Protein AF-A0A2S9GKP9-F1 (afdb_monomer_lite)

Structure (mmCIF, N/CA/C/O backbone):
data_AF-A0A2S9GKP9-F1
#
_entry.id   AF-A0A2S9GKP9-F1
#
loop_
_atom_site.group_PDB
_atom_site.id
_atom_site.type_symbol
_atom_site.label_atom_id
_atom_site.label_alt_id
_atom_site.label_comp_id
_atom_site.label_asym_id
_atom_site.label_entity_id
_atom_site.label_seq_id
_atom_site.pdbx_PDB_ins_code
_atom_site.Cartn_x
_atom_site.Cartn_y
_atom_site.Cartn_z
_atom_site.occupancy
_atom_site.B_iso_or_equiv
_atom_site.auth_seq_id
_atom_site.auth_comp_id
_atom_site.auth_asym_id
_atom_site.auth_atom_id
_atom_site.pdbx_PDB_model_num
ATOM 1 N N . ASP A 1 1 ? -12.343 14.608 2.225 1.00 89.06 1 ASP A N 1
ATOM 2 C CA . ASP A 1 1 ? 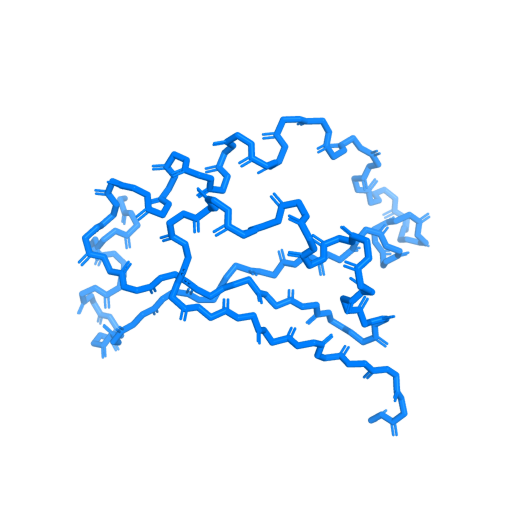-11.874 13.864 3.403 1.00 89.06 1 ASP A CA 1
ATOM 3 C C . ASP A 1 1 ? -12.072 12.378 3.132 1.00 89.06 1 ASP A C 1
ATOM 5 O O . ASP A 1 1 ? -13.128 12.018 2.618 1.00 89.06 1 ASP A O 1
ATOM 9 N N . LEU A 1 2 ? -11.043 11.559 3.358 1.00 93.12 2 LEU A N 1
ATOM 10 C CA . LEU A 1 2 ? -11.030 10.139 2.997 1.00 93.12 2 LEU A CA 1
ATOM 11 C C . LEU A 1 2 ? -11.942 9.321 3.920 1.00 93.12 2 LEU A C 1
ATOM 13 O O . LEU A 1 2 ? -12.687 8.486 3.421 1.00 93.12 2 LEU A O 1
ATOM 17 N N . ALA A 1 3 ? -11.980 9.637 5.219 1.00 95.38 3 ALA A N 1
ATOM 18 C CA . ALA A 1 3 ? -12.895 8.995 6.167 1.00 95.38 3 ALA A CA 1
ATOM 19 C C . ALA A 1 3 ? -14.362 9.219 5.763 1.00 95.38 3 ALA A C 1
ATOM 21 O O . ALA A 1 3 ? -15.110 8.265 5.587 1.00 95.38 3 ALA A O 1
ATOM 22 N N . ALA A 1 4 ? -14.734 10.464 5.445 1.00 96.69 4 ALA A N 1
ATOM 23 C CA . ALA A 1 4 ? -16.077 10.772 4.956 1.00 96.69 4 ALA A CA 1
ATOM 24 C C . ALA A 1 4 ? -16.422 10.058 3.632 1.00 96.69 4 ALA A C 1
ATOM 26 O O . ALA A 1 4 ? -17.590 9.783 3.360 1.00 96.69 4 ALA A O 1
ATOM 27 N N . ALA A 1 5 ? -15.435 9.779 2.771 1.00 96.75 5 ALA A N 1
ATOM 28 C CA . ALA A 1 5 ? -15.663 9.001 1.554 1.00 96.75 5 ALA A CA 1
ATOM 29 C C . ALA A 1 5 ? -15.936 7.522 1.870 1.00 96.75 5 ALA A C 1
ATOM 31 O O . ALA A 1 5 ? -16.834 6.947 1.257 1.00 96.75 5 ALA A O 1
ATOM 32 N N . LEU A 1 6 ? -15.216 6.945 2.839 1.00 97.44 6 LEU A N 1
ATOM 33 C CA . LEU A 1 6 ? -15.432 5.582 3.335 1.00 97.44 6 LEU A CA 1
ATOM 34 C C . LEU A 1 6 ? -16.805 5.441 4.009 1.00 97.44 6 LEU A C 1
ATOM 36 O O . LEU A 1 6 ? -17.561 4.537 3.650 1.00 97.44 6 LEU A O 1
ATOM 40 N N . ASP A 1 7 ? -17.178 6.390 4.874 1.00 97.88 7 ASP A N 1
ATOM 41 C CA . ASP A 1 7 ? -18.489 6.423 5.541 1.00 97.88 7 ASP A CA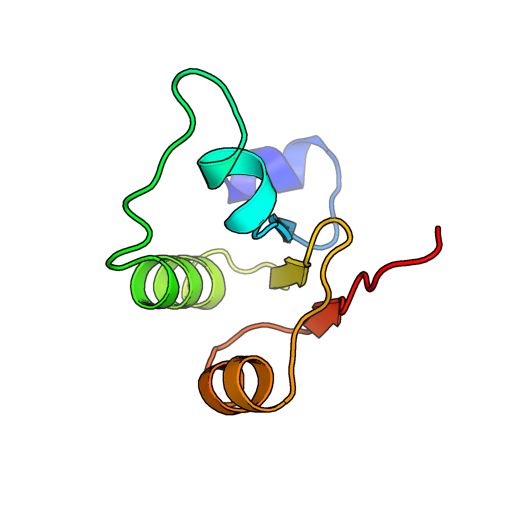 1
ATOM 42 C C . ASP A 1 7 ? -19.634 6.403 4.518 1.00 97.88 7 ASP A C 1
ATOM 44 O O . ASP A 1 7 ? -20.607 5.661 4.645 1.00 97.88 7 ASP A O 1
ATOM 48 N N . ARG A 1 8 ? -19.508 7.214 3.459 1.00 98.19 8 ARG A N 1
ATOM 49 C CA . ARG A 1 8 ? -20.537 7.359 2.417 1.00 98.19 8 ARG A CA 1
ATOM 50 C C . ARG A 1 8 ? -20.789 6.087 1.622 1.00 98.19 8 ARG A C 1
ATOM 52 O O . ARG A 1 8 ? -21.888 5.938 1.090 1.00 98.19 8 ARG A O 1
ATOM 59 N N . VAL A 1 9 ? -19.785 5.226 1.486 1.00 97.88 9 VAL A N 1
ATOM 60 C CA . VAL A 1 9 ? -19.913 3.949 0.772 1.00 97.88 9 VAL A CA 1
ATOM 61 C C . VAL A 1 9 ? -20.139 2.773 1.725 1.00 97.88 9 VAL A C 1
ATOM 63 O O . VAL A 1 9 ? -20.286 1.651 1.253 1.00 97.88 9 VAL A O 1
ATOM 66 N N . GLY A 1 10 ? -20.187 3.022 3.041 1.00 97.81 10 GLY A N 1
ATOM 67 C CA . GLY A 1 10 ? -20.295 1.979 4.058 1.00 97.81 10 GLY A CA 1
ATOM 68 C C . GLY A 1 10 ? -19.107 1.018 4.035 1.00 97.81 10 GLY A C 1
ATOM 69 O O . GLY A 1 10 ? -19.306 -0.185 4.159 1.00 97.81 10 GLY A O 1
ATOM 70 N N . ALA A 1 11 ? -17.896 1.527 3.787 1.00 97.94 11 ALA A N 1
ATOM 71 C CA . ALA A 1 11 ? -16.696 0.698 3.735 1.00 97.94 11 ALA A CA 1
ATOM 72 C C . ALA A 1 11 ? -16.220 0.305 5.137 1.00 97.94 11 ALA A C 1
ATOM 74 O O . ALA A 1 11 ? -16.201 1.129 6.045 1.00 97.94 11 ALA A O 1
ATOM 75 N N . ASP A 1 12 ? -15.727 -0.924 5.272 1.00 98.00 12 ASP A N 1
ATOM 76 C CA . ASP A 1 12 ? -15.103 -1.423 6.505 1.00 98.00 12 ASP A CA 1
ATOM 77 C C . ASP A 1 12 ? -13.579 -1.188 6.551 1.00 98.00 12 ASP A C 1
ATOM 79 O O . ASP A 1 12 ? -12.921 -1.477 7.550 1.00 98.00 12 ASP A O 1
ATOM 83 N N . GLY A 1 13 ? -12.989 -0.679 5.467 1.00 97.06 13 GLY A N 1
ATOM 84 C CA . GLY A 1 13 ? -11.552 -0.448 5.353 1.00 97.06 13 GLY A CA 1
ATOM 85 C C . GLY A 1 13 ? -11.148 0.176 4.020 1.00 97.06 13 GLY A C 1
ATOM 86 O O . GLY A 1 13 ? -11.970 0.382 3.126 1.00 97.06 13 GLY A O 1
ATOM 87 N N . LEU A 1 14 ? -9.857 0.470 3.889 1.00 97.94 14 LEU A N 1
ATOM 88 C CA . LEU A 1 14 ? -9.263 1.115 2.723 1.00 97.94 14 LEU A CA 1
ATOM 89 C C . LEU A 1 14 ? -8.160 0.238 2.126 1.00 97.94 14 LEU A C 1
ATOM 91 O O . LEU A 1 14 ? -7.167 -0.052 2.790 1.00 97.94 14 LEU A O 1
ATOM 95 N N . ALA A 1 15 ? -8.290 -0.112 0.848 1.00 97.69 15 ALA A N 1
ATOM 96 C CA . ALA A 1 15 ? -7.195 -0.686 0.075 1.00 97.69 15 ALA A CA 1
ATOM 97 C C . ALA A 1 15 ? -6.418 0.429 -0.638 1.00 97.69 15 ALA A C 1
ATOM 99 O O . ALA A 1 15 ? -6.964 1.131 -1.491 1.00 97.69 15 ALA A O 1
ATOM 100 N N . VAL A 1 16 ? -5.138 0.575 -0.306 1.00 97.50 16 VAL A N 1
ATOM 101 C CA . VAL A 1 16 ? -4.187 1.418 -1.036 1.00 97.50 16 VAL A CA 1
ATOM 102 C C . VAL A 1 16 ? -3.415 0.505 -1.975 1.00 97.50 16 VAL A C 1
ATOM 104 O O . VAL A 1 16 ? -2.768 -0.435 -1.519 1.00 97.50 16 VAL A O 1
ATOM 107 N N . HIS A 1 17 ? -3.502 0.738 -3.282 1.00 96.81 17 HIS A N 1
ATOM 108 C CA . HIS A 1 17 ? -2.721 -0.043 -4.233 1.00 96.81 17 HIS A CA 1
ATOM 109 C C . HIS A 1 17 ? -1.340 0.573 -4.463 1.00 96.81 17 HIS A C 1
ATOM 111 O O . HIS A 1 17 ? -1.174 1.790 -4.416 1.00 96.81 17 HIS A O 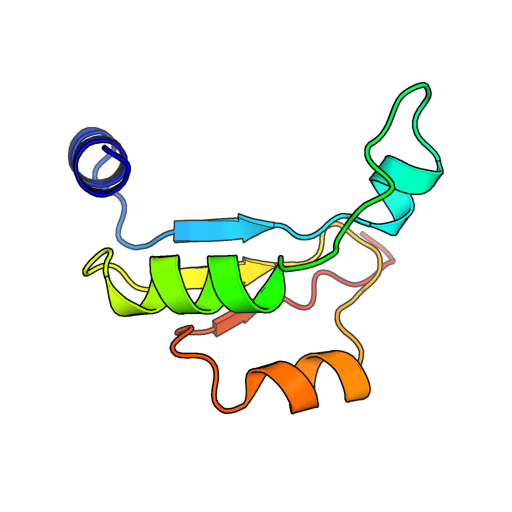1
ATOM 117 N N . THR A 1 18 ? -0.367 -0.283 -4.750 1.00 96.56 18 THR A N 1
ATOM 118 C CA . THR A 1 18 ? 0.940 0.074 -5.298 1.00 96.56 18 THR A CA 1
ATOM 119 C C . THR A 1 18 ? 1.076 -0.587 -6.668 1.00 96.56 18 THR A C 1
ATOM 121 O O . THR A 1 18 ? 0.688 -1.744 -6.838 1.00 96.56 18 THR A O 1
ATOM 124 N N . ASN A 1 19 ? 1.541 0.171 -7.660 1.00 96.94 19 ASN A N 1
ATOM 125 C CA . ASN A 1 19 ? 1.605 -0.245 -9.063 1.00 96.94 19 ASN A CA 1
ATOM 126 C C . ASN A 1 19 ? 2.868 0.257 -9.808 1.00 96.94 19 ASN A C 1
ATOM 128 O O . ASN A 1 19 ? 2.768 0.635 -10.978 1.00 96.94 19 ASN A O 1
ATOM 132 N N . PRO A 1 20 ? 4.070 0.250 -9.195 1.00 95.94 20 PRO A N 1
ATOM 133 C CA . PRO A 1 20 ? 5.239 0.946 -9.733 1.00 95.94 20 PRO A CA 1
ATOM 134 C C . PRO A 1 20 ? 5.667 0.454 -11.117 1.00 95.94 20 PRO A C 1
ATOM 136 O O . PRO A 1 20 ? 6.038 1.255 -11.970 1.00 95.94 20 PRO A O 1
ATOM 139 N N . LEU A 1 21 ? 5.580 -0.856 -11.376 1.00 95.50 21 LEU A N 1
ATOM 140 C CA . LEU A 1 21 ? 5.907 -1.397 -12.695 1.00 95.50 21 LEU A CA 1
ATOM 141 C C . LEU A 1 21 ? 4.865 -1.005 -13.753 1.00 95.50 21 LEU A C 1
ATOM 143 O O . LEU A 1 21 ? 5.230 -0.753 -14.896 1.00 95.50 21 LEU A O 1
ATOM 147 N N . GLN A 1 22 ? 3.584 -0.914 -13.387 1.00 96.94 22 GLN A N 1
ATOM 148 C CA . GLN A 1 22 ? 2.552 -0.465 -14.320 1.00 96.94 22 GLN A CA 1
ATOM 149 C C . GLN A 1 22 ? 2.785 0.995 -14.724 1.00 96.94 22 GLN A C 1
ATOM 151 O O . GLN A 1 22 ? 2.776 1.296 -15.915 1.00 96.94 22 GLN A O 1
ATOM 156 N N . GLU A 1 23 ? 3.039 1.877 -13.756 1.00 97.69 23 GLU A N 1
ATOM 157 C CA . GLU A 1 23 ? 3.318 3.291 -14.024 1.00 97.69 23 GLU A CA 1
ATOM 158 C C . GLU A 1 23 ? 4.594 3.476 -14.856 1.00 97.69 23 GLU A C 1
ATOM 160 O O . GLU A 1 23 ? 4.580 4.197 -15.850 1.00 97.69 23 GLU A O 1
ATOM 165 N N . ALA A 1 24 ? 5.672 2.749 -14.537 1.00 96.25 24 ALA A N 1
ATOM 166 C CA . ALA A 1 24 ? 6.921 2.809 -15.300 1.00 96.25 24 ALA A CA 1
ATOM 167 C C . ALA A 1 24 ? 6.752 2.410 -1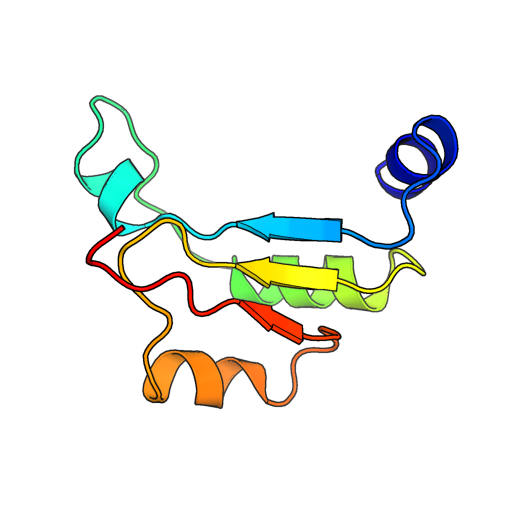6.779 1.00 96.25 24 ALA A C 1
ATOM 169 O O . ALA A 1 24 ? 7.497 2.878 -17.641 1.00 96.25 24 ALA A O 1
ATOM 170 N N . MET A 1 25 ? 5.786 1.537 -17.076 1.00 96.94 25 MET A N 1
ATOM 171 C CA . MET A 1 25 ? 5.470 1.094 -18.436 1.00 96.94 25 MET A CA 1
ATOM 172 C C . MET A 1 25 ? 4.443 1.994 -19.136 1.00 96.94 25 MET A C 1
ATOM 174 O O . MET A 1 25 ? 4.333 1.966 -20.365 1.00 96.94 25 MET A O 1
ATOM 178 N N . GLN A 1 26 ? 3.666 2.768 -18.379 1.00 97.25 26 GLN A N 1
ATOM 179 C CA . GLN A 1 26 ? 2.591 3.592 -18.909 1.00 97.25 26 GLN A CA 1
ATOM 180 C C . GLN A 1 26 ? 3.144 4.867 -19.553 1.00 97.25 26 GLN A C 1
ATOM 182 O O . GLN A 1 26 ? 4.047 5.528 -19.041 1.00 97.25 26 GLN A O 1
ATOM 187 N N . HIS A 1 27 ? 2.558 5.270 -20.682 1.00 96.81 27 HIS A N 1
ATOM 188 C CA . HIS A 1 27 ? 2.860 6.576 -21.254 1.00 96.81 27 HIS A CA 1
ATOM 189 C C . HIS A 1 27 ? 2.424 7.681 -20.281 1.00 96.81 27 HIS A C 1
ATOM 191 O O . HIS A 1 27 ? 1.243 7.779 -19.951 1.00 96.81 27 HIS A O 1
ATOM 197 N N . ASN A 1 28 ? 3.378 8.512 -19.851 1.00 96.19 28 ASN A N 1
ATOM 198 C CA . ASN A 1 28 ? 3.200 9.531 -18.808 1.00 96.19 28 ASN A CA 1
ATOM 199 C C . ASN A 1 28 ? 2.784 8.964 -17.437 1.00 96.19 28 ASN A C 1
ATOM 201 O O . ASN A 1 28 ? 2.078 9.648 -16.697 1.00 96.19 28 ASN A O 1
ATOM 205 N N . GLY A 1 29 ? 3.174 7.727 -17.113 1.00 96.12 29 GLY A N 1
ATOM 206 C CA . GLY A 1 29 ? 3.029 7.209 -15.753 1.00 96.12 29 GLY A CA 1
ATOM 207 C C . GLY A 1 29 ? 3.976 7.897 -14.770 1.00 96.12 29 GLY A C 1
ATOM 208 O O . GLY A 1 29 ? 4.986 8.491 -15.168 1.00 96.12 29 GLY A O 1
ATOM 209 N N . ASP A 1 30 ? 3.631 7.838 -13.487 1.00 96.19 30 ASP A N 1
ATOM 210 C CA . ASP A 1 30 ? 4.472 8.391 -12.426 1.00 96.19 30 ASP A CA 1
ATOM 211 C C . ASP A 1 30 ? 5.663 7.465 -12.139 1.00 96.19 30 ASP A C 1
ATOM 213 O O . ASP A 1 30 ? 5.527 6.253 -11.994 1.00 96.19 30 ASP A O 1
ATOM 217 N N . THR A 1 31 ? 6.861 8.027 -12.052 1.00 94.38 31 THR A N 1
ATOM 218 C CA . THR A 1 31 ? 8.074 7.264 -11.729 1.00 94.38 31 THR A CA 1
ATOM 219 C C . THR A 1 31 ? 8.700 7.683 -10.403 1.00 94.38 31 THR A C 1
ATOM 221 O O . THR A 1 31 ? 9.686 7.078 -9.978 1.00 94.38 31 THR A O 1
ATOM 224 N N . ASP A 1 32 ? 8.161 8.717 -9.751 1.00 96.25 32 ASP A N 1
ATOM 225 C CA . ASP A 1 32 ? 8.642 9.193 -8.461 1.00 96.25 32 ASP A CA 1
ATOM 226 C C . ASP A 1 32 ? 7.795 8.633 -7.313 1.00 96.25 32 ASP A C 1
ATOM 228 O O . ASP A 1 32 ? 6.802 9.201 -6.863 1.00 96.25 32 ASP A O 1
ATOM 232 N N . PHE A 1 33 ? 8.255 7.510 -6.771 1.00 94.62 33 PHE A N 1
ATOM 233 C CA . PHE A 1 33 ? 7.636 6.881 -5.605 1.00 94.62 33 PHE A CA 1
ATOM 234 C C . PHE A 1 33 ? 8.230 7.363 -4.277 1.00 94.62 33 PHE A C 1
ATOM 236 O O . PHE A 1 33 ? 7.912 6.797 -3.221 1.00 94.62 33 PHE A O 1
ATOM 243 N N . SER A 1 34 ? 9.079 8.395 -4.284 1.00 95.62 34 SER A N 1
ATOM 244 C CA . SER A 1 34 ? 9.699 8.904 -3.062 1.00 95.62 34 SER A CA 1
ATOM 245 C C . SER A 1 34 ? 8.647 9.386 -2.052 1.00 95.62 34 SER A C 1
ATOM 247 O O . SER A 1 34 ? 7.603 9.951 -2.392 1.00 95.62 34 SER A O 1
ATOM 249 N N . GLY A 1 35 ? 8.879 9.077 -0.774 1.00 95.69 35 GLY A N 1
ATOM 250 C CA . GLY A 1 35 ? 7.961 9.406 0.323 1.00 95.69 35 GLY A CA 1
ATOM 251 C C . GLY A 1 35 ? 6.680 8.561 0.391 1.00 95.69 35 GLY A C 1
ATOM 252 O O . GLY A 1 35 ? 5.869 8.771 1.292 1.00 95.69 35 GLY A O 1
ATOM 253 N N . SER A 1 36 ? 6.471 7.586 -0.503 1.00 95.19 36 SER A N 1
ATOM 254 C CA . SER A 1 36 ? 5.231 6.784 -0.512 1.00 95.19 36 SER A CA 1
ATOM 255 C C . SER A 1 36 ? 5.021 6.001 0.783 1.00 95.19 36 SER A C 1
ATOM 257 O O . SER A 1 36 ? 3.908 5.961 1.303 1.00 95.19 36 SER A O 1
ATOM 259 N N . MET A 1 37 ? 6.096 5.464 1.364 1.00 94.94 37 MET A N 1
ATOM 260 C CA . MET A 1 37 ? 6.043 4.762 2.650 1.00 94.94 37 MET A CA 1
ATOM 261 C C . MET A 1 37 ? 5.656 5.684 3.811 1.00 94.94 37 MET A C 1
ATOM 263 O O . MET A 1 37 ? 4.870 5.294 4.674 1.00 94.94 37 MET A O 1
ATOM 267 N N . GLU A 1 38 ? 6.165 6.917 3.834 1.00 96.31 38 GLU A N 1
ATOM 268 C CA . GLU A 1 38 ? 5.813 7.908 4.859 1.00 96.31 38 GLU A CA 1
ATOM 269 C C . GLU A 1 38 ? 4.347 8.325 4.738 1.00 96.31 38 GLU A C 1
ATOM 271 O O . GLU A 1 38 ? 3.622 8.349 5.735 1.00 96.31 38 GLU A O 1
ATOM 276 N N . ARG A 1 39 ? 3.880 8.573 3.507 1.00 96.00 39 ARG A N 1
ATOM 277 C CA . ARG A 1 39 ? 2.474 8.892 3.227 1.00 96.00 39 ARG A CA 1
ATOM 278 C C . ARG A 1 39 ? 1.544 7.746 3.623 1.00 96.00 39 ARG A C 1
ATOM 280 O O . ARG A 1 39 ? 0.528 8.001 4.266 1.00 96.00 39 ARG A O 1
ATOM 287 N N . LEU A 1 40 ? 1.905 6.498 3.310 1.00 97.12 40 LEU A N 1
ATOM 288 C CA . LEU A 1 40 ? 1.136 5.319 3.716 1.00 97.12 40 LEU A CA 1
ATOM 289 C C . LEU A 1 40 ? 1.018 5.233 5.243 1.00 97.12 40 LEU A C 1
ATOM 291 O O . LEU A 1 40 ? -0.088 5.083 5.758 1.00 97.12 40 LEU A O 1
ATOM 295 N N . ARG A 1 41 ? 2.135 5.390 5.968 1.00 97.12 41 ARG A N 1
ATOM 296 C CA . ARG A 1 41 ? 2.157 5.386 7.443 1.00 97.12 41 ARG A CA 1
ATOM 297 C C . ARG A 1 41 ? 1.289 6.498 8.028 1.00 97.12 41 ARG A C 1
ATOM 299 O O . ARG A 1 41 ? 0.537 6.245 8.966 1.00 97.12 41 ARG A O 1
ATOM 306 N N . ALA A 1 42 ? 1.364 7.704 7.465 1.00 96.31 42 ALA A N 1
ATOM 307 C CA . ALA A 1 42 ? 0.571 8.844 7.913 1.00 96.31 42 ALA A CA 1
ATOM 308 C C . ALA A 1 42 ? -0.936 8.611 7.722 1.00 96.31 42 ALA A C 1
ATOM 310 O O . ALA A 1 42 ? -1.716 8.855 8.643 1.00 96.31 42 ALA A O 1
ATOM 311 N N . VAL A 1 43 ? -1.352 8.102 6.556 1.00 95.94 43 VAL A N 1
ATOM 312 C CA . VAL A 1 43 ? -2.763 7.786 6.280 1.00 95.94 43 VAL A CA 1
ATOM 313 C C . VAL A 1 43 ? -3.249 6.671 7.200 1.00 95.94 43 VAL A C 1
ATOM 315 O O . VAL A 1 43 ? -4.245 6.850 7.899 1.00 95.94 43 VAL A O 1
ATOM 318 N N . ALA A 1 44 ? -2.520 5.555 7.259 1.00 97.25 44 ALA A N 1
ATOM 319 C CA . ALA A 1 44 ? -2.890 4.403 8.075 1.00 97.25 44 ALA A CA 1
ATOM 320 C C . ALA A 1 44 ? -2.976 4.739 9.574 1.00 97.25 44 ALA A C 1
ATOM 322 O O . ALA A 1 44 ? -3.872 4.257 10.260 1.00 97.25 44 ALA A O 1
ATOM 323 N N . GLY A 1 45 ? -2.111 5.627 10.074 1.00 96.44 45 GLY A N 1
ATOM 324 C CA . GLY A 1 45 ? -2.131 6.059 11.473 1.00 96.44 45 GLY A CA 1
ATOM 325 C C . GLY A 1 45 ? -3.209 7.088 11.835 1.00 96.44 45 GLY A C 1
ATOM 326 O O . GLY A 1 45 ? -3.432 7.311 13.022 1.00 96.44 45 GLY A O 1
ATOM 327 N N . SER A 1 46 ? -3.864 7.734 10.863 1.00 95.38 46 SER A N 1
ATOM 328 C CA . SER A 1 46 ? -4.762 8.875 11.132 1.00 95.38 46 SER A CA 1
ATOM 329 C C . SER A 1 46 ? -6.210 8.679 10.695 1.00 95.38 46 SER A C 1
ATOM 331 O O . SER A 1 46 ? -7.092 9.338 11.240 1.00 95.38 46 SER A O 1
ATOM 333 N N . ILE A 1 47 ? -6.482 7.783 9.743 1.00 95.75 47 ILE A N 1
ATOM 334 C CA . ILE A 1 47 ? -7.809 7.689 9.121 1.00 95.75 47 ILE A CA 1
ATOM 335 C C . ILE A 1 47 ? -8.878 7.009 9.992 1.00 95.75 47 ILE A C 1
ATOM 337 O O . ILE A 1 47 ? -10.066 7.173 9.734 1.00 95.75 47 ILE A O 1
ATOM 341 N N . GLY A 1 48 ? -8.485 6.252 11.020 1.00 96.00 48 GLY A N 1
ATOM 342 C CA . GLY A 1 48 ? -9.429 5.537 11.892 1.00 96.00 48 GLY A CA 1
ATOM 343 C C . GLY A 1 48 ? -10.088 4.305 11.254 1.00 96.00 48 GLY A C 1
ATOM 344 O O . GLY A 1 48 ? -10.969 3.706 11.862 1.00 96.00 48 GLY A O 1
ATOM 345 N N . TYR A 1 49 ? -9.637 3.906 10.064 1.00 98.12 49 TYR A N 1
ATOM 346 C CA . TYR A 1 49 ? -10.078 2.722 9.327 1.00 98.12 49 TYR A CA 1
ATOM 347 C C . TYR A 1 49 ? -8.914 1.739 9.133 1.00 98.12 49 TYR A C 1
ATOM 349 O O . TYR A 1 49 ? -7.777 2.185 8.958 1.00 98.12 49 TYR A O 1
ATOM 357 N N . PRO A 1 50 ? -9.165 0.416 9.094 1.00 98.19 50 PRO A N 1
ATOM 358 C CA . PRO A 1 50 ? -8.168 -0.558 8.663 1.00 98.19 50 PRO A CA 1
ATOM 359 C C . PRO A 1 50 ? -7.653 -0.228 7.258 1.00 98.19 50 PRO A C 1
ATOM 361 O O . PRO A 1 50 ? -8.438 -0.099 6.316 1.00 98.19 50 PRO A O 1
ATOM 364 N N . VAL A 1 51 ? -6.333 -0.116 7.108 1.00 98.44 51 VAL A N 1
ATOM 365 C CA . VAL A 1 51 ? -5.681 0.114 5.811 1.00 98.44 51 VAL A CA 1
ATOM 366 C C . VAL A 1 51 ? -4.952 -1.148 5.367 1.00 98.44 51 VAL A C 1
ATOM 368 O O . VAL A 1 51 ? -4.169 -1.712 6.127 1.00 98.44 51 VAL A O 1
ATOM 371 N N . MET A 1 52 ? -5.190 -1.582 4.133 1.00 98.06 52 MET A N 1
ATOM 372 C CA . MET A 1 52 ? -4.480 -2.677 3.472 1.00 98.06 52 MET A CA 1
ATOM 373 C C . MET A 1 52 ? -3.632 -2.115 2.332 1.00 98.06 52 MET A C 1
ATOM 375 O O . MET A 1 52 ? -4.134 -1.336 1.523 1.00 98.06 52 MET A O 1
ATOM 379 N N . LEU A 1 53 ? -2.373 -2.544 2.231 1.00 98.19 53 LEU A N 1
ATOM 380 C CA . LEU A 1 53 ? -1.567 -2.312 1.031 1.00 98.19 53 LEU A CA 1
ATOM 381 C C . LEU A 1 53 ? -1.759 -3.486 0.063 1.00 98.19 53 LEU A C 1
ATOM 383 O O . LEU A 1 53 ? -1.585 -4.635 0.474 1.00 98.19 53 LEU A O 1
ATOM 387 N N . LYS A 1 54 ? -2.084 -3.216 -1.205 1.00 98.06 54 LYS A N 1
ATOM 388 C CA . LYS A 1 54 ? -2.178 -4.256 -2.243 1.00 98.06 54 LYS A CA 1
ATOM 389 C C . LYS A 1 54 ? -1.274 -3.978 -3.436 1.00 98.06 54 LYS A C 1
ATOM 391 O O . LYS A 1 54 ? -1.193 -2.845 -3.898 1.00 98.06 54 LYS A O 1
ATOM 396 N N . GLU A 1 55 ? -0.670 -5.018 -3.992 1.00 97.75 55 GLU A N 1
ATOM 397 C CA . GLU A 1 55 ? -0.093 -4.955 -5.343 1.00 97.75 55 GLU A CA 1
ATOM 398 C C . GLU A 1 55 ? -1.175 -5.126 -6.424 1.00 97.75 55 GLU A C 1
ATOM 400 O O . GLU A 1 55 ? -2.344 -5.398 -6.121 1.00 97.75 55 GLU A O 1
ATOM 405 N N . VAL A 1 56 ? -0.805 -4.970 -7.694 1.00 97.12 56 VAL A N 1
ATOM 406 C CA . VAL A 1 56 ? -1.736 -5.028 -8.838 1.00 97.12 56 VAL A CA 1
ATOM 407 C C . VAL A 1 56 ? -1.343 -6.060 -9.898 1.00 97.12 56 VAL A C 1
ATOM 409 O O . VAL A 1 56 ? -1.784 -5.968 -11.039 1.00 97.12 56 VAL A O 1
ATOM 412 N N . GLY A 1 57 ? -0.544 -7.062 -9.533 1.00 96.31 57 GLY A N 1
ATOM 413 C CA . GLY A 1 57 ? -0.229 -8.194 -10.413 1.00 96.31 57 GLY A CA 1
ATOM 414 C C . GLY A 1 57 ? 1.248 -8.564 -10.474 1.00 96.31 57 GLY A C 1
ATOM 415 O O . GLY A 1 57 ? 1.589 -9.539 -11.139 1.00 96.31 57 GLY A O 1
ATOM 416 N N . HIS A 1 58 ? 2.131 -7.829 -9.790 1.00 95.88 58 HIS A N 1
ATOM 417 C CA . HIS A 1 58 ? 3.571 -8.113 -9.806 1.00 95.88 58 HIS A CA 1
ATOM 418 C C . HIS A 1 58 ? 4.104 -8.664 -8.482 1.00 95.88 58 HIS A C 1
ATOM 420 O O . HIS A 1 58 ? 5.234 -9.150 -8.438 1.00 95.88 58 HIS A O 1
ATOM 426 N N . GLY A 1 59 ? 3.273 -8.698 -7.438 1.00 96.69 59 GLY A N 1
ATOM 427 C CA . GLY A 1 59 ? 3.626 -9.318 -6.168 1.00 96.69 59 GLY A CA 1
ATOM 428 C C . GLY A 1 59 ? 4.340 -8.380 -5.198 1.00 96.69 59 GLY A C 1
ATOM 429 O O . GLY A 1 59 ? 5.241 -7.632 -5.571 1.00 96.69 59 GLY A O 1
ATOM 430 N N . ILE A 1 60 ? 4.003 -8.483 -3.912 1.00 96.94 60 ILE A N 1
ATOM 431 C CA . ILE A 1 60 ? 4.812 -7.908 -2.828 1.00 96.94 60 ILE A CA 1
ATOM 432 C C . ILE A 1 60 ? 5.848 -8.948 -2.393 1.00 96.94 60 ILE A C 1
ATOM 434 O O . ILE A 1 60 ? 5.514 -9.982 -1.813 1.00 96.94 60 ILE A O 1
ATOM 438 N N . GLY A 1 61 ? 7.119 -8.678 -2.696 1.00 96.62 61 GLY A N 1
ATOM 439 C CA . GLY A 1 61 ? 8.238 -9.542 -2.318 1.00 96.62 61 GLY A CA 1
ATOM 440 C C . GLY A 1 61 ? 8.587 -9.467 -0.828 1.00 96.62 61 GLY A C 1
ATOM 441 O O . GLY A 1 61 ? 8.238 -8.513 -0.136 1.00 96.62 61 GLY A O 1
ATOM 442 N N . ALA A 1 62 ? 9.349 -10.450 -0.338 1.00 96.56 62 ALA A N 1
ATOM 443 C CA . ALA A 1 62 ? 9.720 -10.552 1.078 1.00 96.56 62 ALA A CA 1
ATOM 444 C C . ALA A 1 62 ? 10.471 -9.318 1.616 1.00 96.56 62 ALA A C 1
ATOM 446 O O . ALA A 1 62 ? 10.229 -8.908 2.745 1.00 96.56 62 ALA A O 1
ATOM 447 N N . ALA A 1 63 ? 11.348 -8.706 0.810 1.00 96.25 63 ALA A N 1
ATOM 448 C CA . ALA A 1 63 ? 12.063 -7.489 1.200 1.00 96.25 63 ALA A CA 1
ATOM 449 C C . ALA A 1 63 ? 11.102 -6.306 1.415 1.00 96.25 63 ALA A C 1
ATOM 451 O O . ALA A 1 63 ? 11.149 -5.663 2.458 1.00 96.25 63 ALA A O 1
ATOM 452 N N . ALA A 1 64 ? 10.168 -6.086 0.483 1.00 94.12 64 ALA A N 1
ATOM 453 C CA . ALA A 1 64 ? 9.149 -5.045 0.610 1.00 94.12 64 ALA A CA 1
ATOM 454 C C . ALA A 1 64 ? 8.201 -5.314 1.792 1.00 94.12 64 ALA A C 1
ATOM 456 O O . ALA A 1 64 ? 7.872 -4.404 2.547 1.00 94.12 64 ALA A O 1
ATOM 457 N N . ALA A 1 65 ? 7.809 -6.574 2.005 1.00 95.75 65 ALA A N 1
ATOM 458 C CA . ALA A 1 65 ? 7.009 -6.964 3.164 1.00 95.75 65 ALA A CA 1
ATOM 459 C C . ALA A 1 65 ? 7.739 -6.697 4.494 1.00 95.75 65 ALA A C 1
ATOM 461 O O . ALA A 1 65 ? 7.113 -6.253 5.454 1.00 95.75 65 ALA A O 1
ATOM 462 N N . ALA A 1 66 ? 9.056 -6.917 4.551 1.00 95.94 66 ALA A N 1
ATOM 463 C CA . ALA A 1 66 ? 9.858 -6.644 5.743 1.00 95.94 66 ALA A CA 1
ATOM 464 C C . ALA A 1 66 ? 9.892 -5.146 6.103 1.00 95.94 66 ALA A C 1
ATOM 466 O O . ALA A 1 66 ? 9.831 -4.801 7.280 1.00 95.94 66 ALA A O 1
ATOM 467 N N . GLU A 1 67 ? 9.910 -4.246 5.115 1.00 94.38 67 GLU A N 1
ATOM 468 C CA . GLU A 1 67 ? 9.852 -2.789 5.346 1.00 94.38 67 GLU A CA 1
ATOM 469 C C . GLU A 1 67 ? 8.499 -2.306 5.903 1.00 94.38 67 GLU A C 1
ATOM 471 O O . GLU A 1 67 ? 8.390 -1.208 6.467 1.00 94.38 67 GLU A O 1
ATOM 476 N N . LEU A 1 68 ? 7.456 -3.126 5.757 1.00 94.81 68 LEU A N 1
ATOM 477 C CA . LEU A 1 68 ? 6.092 -2.830 6.189 1.00 94.81 68 LEU A CA 1
ATOM 478 C C . LEU A 1 68 ? 5.774 -3.343 7.598 1.00 94.81 68 LEU A C 1
ATOM 480 O O . LEU A 1 68 ? 4.711 -3.007 8.108 1.00 94.81 68 LEU A O 1
ATOM 484 N N . VAL A 1 69 ? 6.671 -4.099 8.244 1.00 92.69 69 VAL A N 1
ATOM 485 C CA . VAL A 1 69 ? 6.424 -4.733 9.558 1.00 92.69 69 VAL A CA 1
ATOM 486 C C . VAL A 1 69 ? 5.982 -3.724 10.621 1.00 92.69 69 VAL A C 1
ATOM 488 O O . VAL A 1 69 ? 5.032 -3.982 11.352 1.00 92.69 69 VAL A O 1
ATOM 491 N N . ASP A 1 70 ? 6.617 -2.552 10.662 1.00 92.56 70 ASP A N 1
ATOM 492 C CA . ASP A 1 70 ? 6.276 -1.488 11.618 1.00 92.56 70 ASP A CA 1
ATOM 493 C C . ASP A 1 70 ? 5.263 -0.478 11.055 1.00 92.56 70 ASP A C 1
ATOM 495 O O . ASP A 1 70 ? 5.055 0.596 11.625 1.00 92.56 70 ASP A O 1
ATOM 499 N N . CYS A 1 71 ? 4.715 -0.716 9.863 1.00 96.12 71 CYS A N 1
ATOM 500 C CA . CYS A 1 71 ? 3.695 0.146 9.274 1.00 96.12 71 CYS A CA 1
ATOM 501 C C . CYS A 1 71 ? 2.341 -0.183 9.924 1.00 96.12 71 CYS A C 1
ATOM 503 O O . CYS A 1 71 ? 2.005 -1.362 10.017 1.00 96.12 71 CYS A O 1
ATOM 505 N N . PRO A 1 72 ? 1.533 0.807 10.350 1.00 96.94 72 PRO A N 1
ATOM 506 C CA . PRO A 1 72 ? 0.250 0.560 11.015 1.00 96.94 72 PRO A CA 1
ATOM 507 C C . PRO A 1 72 ? -0.858 0.132 10.030 1.00 96.94 72 PRO A C 1
ATOM 509 O O . PRO A 1 72 ? -1.994 0.593 10.113 1.00 96.94 72 PRO A O 1
ATOM 512 N N . ILE A 1 73 ? -0.528 -0.728 9.067 1.00 97.69 73 ILE A N 1
ATOM 513 C CA . ILE A 1 73 ? -1.475 -1.344 8.139 1.00 97.69 73 ILE A CA 1
ATOM 514 C C . ILE A 1 73 ? -2.037 -2.629 8.751 1.00 97.69 73 ILE A C 1
ATOM 516 O O . ILE A 1 73 ? -1.351 -3.359 9.462 1.00 97.69 73 ILE A O 1
ATOM 520 N N . ALA A 1 74 ? -3.300 -2.917 8.462 1.00 97.81 74 ALA A N 1
ATOM 521 C CA . ALA A 1 74 ? -3.997 -4.094 8.966 1.00 97.81 74 ALA A CA 1
ATOM 522 C C . ALA A 1 74 ? -3.678 -5.363 8.160 1.00 97.81 74 ALA A C 1
ATOM 524 O O . ALA A 1 74 ? -3.831 -6.469 8.675 1.00 97.81 74 ALA A O 1
ATOM 525 N N . ALA A 1 75 ? -3.279 -5.217 6.892 1.00 97.50 75 ALA A N 1
ATOM 526 C CA . ALA A 1 75 ? -3.021 -6.344 6.005 1.00 97.50 75 ALA A CA 1
ATOM 527 C C . ALA A 1 75 ? -2.155 -5.972 4.793 1.00 97.50 75 ALA A C 1
ATOM 529 O O . ALA A 1 75 ? -2.049 -4.806 4.404 1.00 97.50 75 ALA A O 1
ATOM 530 N N . ILE A 1 76 ? -1.604 -7.010 4.162 1.00 97.56 76 ILE A N 1
ATOM 531 C CA . ILE A 1 76 ? -0.935 -6.961 2.863 1.00 97.56 76 ILE A CA 1
ATOM 532 C C . ILE A 1 76 ? -1.659 -7.935 1.929 1.00 97.56 76 ILE A C 1
ATOM 534 O O . ILE A 1 76 ? -1.817 -9.108 2.267 1.00 97.56 76 ILE A O 1
ATOM 538 N N . ASP A 1 77 ? -2.061 -7.465 0.751 1.00 97.81 77 ASP A N 1
ATOM 539 C CA . ASP A 1 77 ? -2.499 -8.316 -0.356 1.00 97.81 77 ASP A CA 1
ATOM 540 C C . ASP A 1 77 ? -1.377 -8.408 -1.395 1.00 97.81 77 ASP A C 1
ATOM 542 O O . ASP A 1 77 ? -1.060 -7.444 -2.098 1.00 97.81 77 ASP A O 1
ATOM 546 N N . VAL A 1 78 ? -0.768 -9.596 -1.467 1.00 97.38 78 VAL A N 1
ATOM 547 C CA . VAL A 1 78 ? 0.387 -9.867 -2.328 1.00 97.38 78 VAL A CA 1
ATOM 548 C C . VAL A 1 78 ? 0.055 -9.633 -3.796 1.00 97.38 78 VAL A C 1
ATOM 550 O O . VAL A 1 78 ? 0.930 -9.138 -4.492 1.00 97.38 78 VAL A O 1
ATOM 553 N N . ALA A 1 79 ? -1.154 -9.979 -4.263 1.00 95.50 79 ALA A N 1
ATOM 554 C CA . ALA A 1 79 ? -1.587 -9.804 -5.654 1.00 95.50 79 ALA A CA 1
ATOM 555 C C . ALA A 1 79 ? -0.482 -10.105 -6.692 1.00 95.50 79 ALA A C 1
ATOM 557 O O . ALA A 1 79 ? -0.075 -9.247 -7.478 1.00 95.50 79 ALA A O 1
ATOM 558 N N . GLY A 1 80 ? 0.059 -11.326 -6.620 1.00 93.94 80 GLY A N 1
ATOM 559 C CA . GLY A 1 80 ? 1.117 -11.799 -7.509 1.00 93.94 80 GLY A CA 1
ATOM 560 C C . GLY A 1 80 ? 0.637 -12.077 -8.933 1.00 93.94 80 GLY A C 1
ATOM 561 O O . GLY A 1 80 ? -0.556 -12.049 -9.229 1.00 93.94 80 GLY A O 1
ATOM 562 N N . ALA A 1 81 ? 1.591 -12.378 -9.809 1.00 93.62 81 ALA A N 1
ATOM 563 C CA . ALA A 1 81 ? 1.327 -12.677 -11.211 1.00 93.62 81 ALA A CA 1
ATOM 564 C C . ALA A 1 81 ? 0.589 -14.015 -11.415 1.00 93.62 81 ALA A C 1
ATOM 566 O O . ALA A 1 81 ? 0.653 -14.913 -10.574 1.00 93.62 81 ALA A O 1
ATOM 567 N N . GLY A 1 82 ? -0.038 -14.168 -12.588 1.00 93.12 82 GLY A N 1
ATOM 568 C CA . GLY A 1 82 ? -0.661 -15.418 -13.048 1.00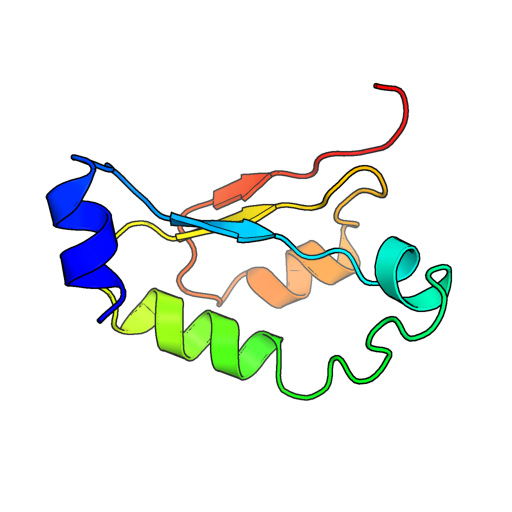 93.12 82 GLY A CA 1
ATOM 569 C C . GLY A 1 8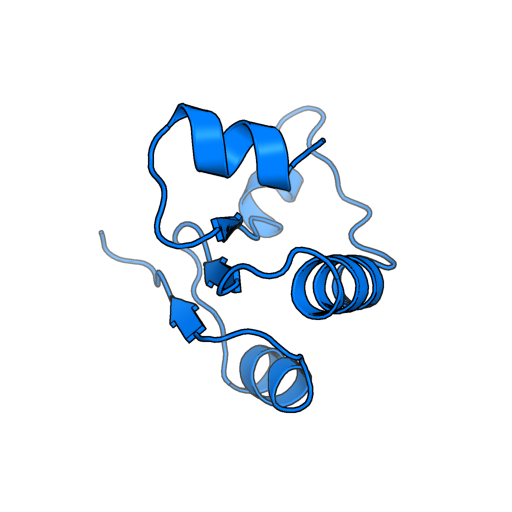2 ? -2.193 -15.437 -13.040 1.00 93.12 82 GLY A C 1
ATOM 570 O O . GLY A 1 82 ? -2.766 -16.467 -13.393 1.00 93.12 82 GLY A O 1
ATOM 571 N N . GLY A 1 83 ? -2.828 -14.335 -12.630 1.00 85.69 83 GLY A N 1
ATOM 572 C CA . GLY A 1 83 ? -4.273 -14.105 -12.748 1.00 85.69 83 GLY A CA 1
ATOM 573 C C . GLY A 1 83 ? -4.703 -13.515 -14.085 1.00 85.69 83 GLY A C 1
ATOM 574 O O . GLY A 1 83 ? -3.820 -13.103 -14.870 1.00 85.69 83 GLY A O 1
#

Secondary structure (DSSP, 8-state):
-HHHHHHHHT-S-EEEE--HHHHHHSTT-----TTHHHHHHHHHHHSSS-EEEE-SSS---HHHHHHTTTS--SEEE---S--

Sequence (83 aa):
DLAAALDRVGADGLAVHTNPLQEAMQHNGDTDFSGSMERLRAVAGSIGYPVMLKEVGHGIGAAAAAELVDCPIAAIDVAGAGG

Foldseek 3Di:
DVLVVCVVVVHQAEEDEDEQVVQVPDDNRDNDCPCVQVVQLVCLVPSPHAYEYEYQADFDDPVNVVVCPPRSHPYYHGNYHDD

pLDDT: mean 96.2, std 1.95, range [85.69, 98.44]

Radius of gyration: 13.57 Å; chains: 1; bounding box: 33×29×33 Å